Protein AF-A0A371EN24-F1 (afdb_monomer_lite)

Secondary structure (DSSP, 8-state):
----PPP----------------PPPPPPP-PPPPPTTEEEEESSTTS-SEEEEE---------

Structure (mmCIF, N/CA/C/O backbone):
data_AF-A0A371EN24-F1
#
_entry.id   AF-A0A371EN24-F1
#
loop_
_atom_site.group_PDB
_atom_site.id
_atom_site.type_symbol
_atom_site.label_atom_id
_atom_site.label_alt_id
_atom_site.label_comp_id
_atom_site.label_asym_id
_atom_site.label_entity_id
_atom_site.label_seq_id
_atom_site.pdbx_PDB_ins_code
_atom_site.Cartn_x
_atom_site.Cartn_y
_atom_site.Cartn_z
_atom_site.occupancy
_atom_site.B_iso_or_equiv
_atom_site.auth_seq_id
_atom_site.auth_comp_id
_atom_site.auth_asym_id
_atom_site.auth_atom_id
_atom_site.pdbx_PDB_model_num
ATOM 1 N N . MET A 1 1 ? -18.121 52.140 57.129 1.00 49.19 1 MET A N 1
ATOM 2 C CA . MET A 1 1 ? -19.131 51.058 57.157 1.00 49.19 1 MET A CA 1
ATOM 3 C C . MET A 1 1 ? -19.959 51.213 55.882 1.00 49.19 1 MET A C 1
ATOM 5 O O . MET A 1 1 ? -20.540 52.272 55.743 1.00 49.19 1 MET A O 1
ATOM 9 N N . SER A 1 2 ? -19.994 50.351 54.865 1.00 44.97 2 SER A N 1
ATOM 10 C CA . SER A 1 2 ? -19.693 48.924 54.726 1.00 44.97 2 SER A CA 1
ATOM 11 C C . SER A 1 2 ? -19.202 48.633 53.292 1.00 44.97 2 SER A C 1
ATOM 13 O O . SER A 1 2 ? -19.594 49.314 52.349 1.00 44.97 2 SER A O 1
ATOM 15 N N . THR A 1 3 ? -18.321 47.645 53.150 1.00 47.03 3 THR A N 1
ATOM 16 C CA . THR A 1 3 ? -17.760 47.113 51.901 1.00 47.03 3 THR A CA 1
ATOM 17 C C . THR A 1 3 ? -18.756 46.179 51.217 1.00 47.03 3 THR A C 1
ATOM 19 O O . THR A 1 3 ? -19.170 45.186 51.817 1.00 47.03 3 THR A O 1
ATOM 22 N N . HIS A 1 4 ? -19.088 46.424 49.952 1.00 57.59 4 HIS A N 1
ATOM 23 C CA . HIS A 1 4 ? -19.819 45.454 49.136 1.00 57.59 4 HIS A CA 1
ATOM 24 C C . HIS A 1 4 ? -18.801 44.674 48.306 1.00 57.59 4 HIS A C 1
ATOM 26 O O . HIS A 1 4 ? -18.368 45.101 47.238 1.00 57.59 4 HIS A O 1
ATOM 32 N N . LEU A 1 5 ? -18.348 43.568 48.895 1.00 61.16 5 LEU A N 1
ATOM 33 C CA . LEU A 1 5 ? -17.508 42.556 48.271 1.00 61.16 5 LEU A CA 1
ATOM 34 C C . LEU A 1 5 ? -18.245 42.017 47.032 1.00 61.16 5 LEU 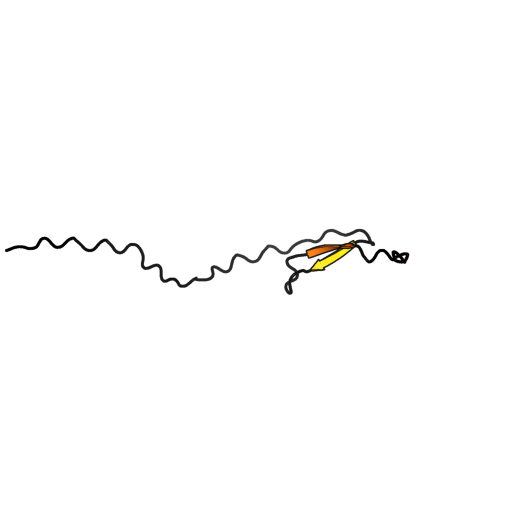A C 1
ATOM 36 O O . LEU A 1 5 ? -19.386 41.567 47.144 1.00 61.16 5 LEU A O 1
ATOM 40 N N . VAL A 1 6 ? -17.608 42.070 45.863 1.00 59.44 6 VAL A N 1
ATOM 41 C CA . VAL A 1 6 ? -18.079 41.353 44.670 1.00 59.44 6 VAL A CA 1
ATOM 42 C C . VAL A 1 6 ? -18.218 39.867 45.034 1.00 59.44 6 VAL A C 1
ATOM 44 O O . VAL A 1 6 ? -17.257 39.301 45.567 1.00 59.44 6 VAL A O 1
ATOM 47 N N . PRO A 1 7 ? -19.375 39.223 44.780 1.00 51.56 7 PRO A N 1
ATOM 48 C CA . PRO A 1 7 ? -19.512 37.790 44.976 1.00 51.56 7 PRO A CA 1
ATOM 49 C C . PRO A 1 7 ? -18.534 37.091 44.039 1.00 51.56 7 PRO A C 1
ATOM 51 O O . PRO A 1 7 ? -18.474 37.399 42.848 1.00 51.56 7 PRO A O 1
ATOM 54 N N . SER A 1 8 ? -17.737 36.198 44.620 1.00 60.06 8 SER A N 1
ATOM 55 C CA . SER A 1 8 ? -16.795 35.320 43.937 1.00 60.06 8 SER A CA 1
ATOM 56 C C . SER A 1 8 ? -17.410 34.797 42.640 1.00 60.06 8 SER A C 1
ATOM 58 O O . SER A 1 8 ? -18.438 34.125 42.682 1.00 60.06 8 SER A O 1
ATOM 60 N N . ARG A 1 9 ? -16.801 35.159 41.502 1.00 55.16 9 ARG A N 1
ATOM 61 C CA . ARG A 1 9 ? -17.195 34.690 40.172 1.00 55.16 9 ARG A CA 1
ATOM 62 C C . ARG A 1 9 ? -17.206 33.174 40.223 1.00 55.16 9 ARG A C 1
ATOM 64 O O . ARG A 1 9 ? -16.167 32.556 40.457 1.00 55.16 9 ARG A O 1
ATOM 71 N N . ASP A 1 10 ? -18.407 32.640 40.074 1.00 52.34 10 ASP A N 1
ATOM 72 C CA . ASP A 1 10 ? -18.719 31.242 40.228 1.00 52.34 10 ASP A CA 1
ATOM 73 C C . ASP A 1 10 ? -17.689 30.352 39.552 1.00 52.34 10 ASP A C 1
ATOM 75 O O . ASP A 1 10 ? -17.223 30.597 38.435 1.00 52.34 10 ASP A O 1
ATOM 79 N N . GLN A 1 11 ? -17.369 29.313 40.307 1.00 53.69 11 GLN A N 1
ATOM 80 C CA . GLN A 1 11 ? -16.661 28.108 39.936 1.00 53.69 11 GLN A CA 1
ATOM 81 C C . GLN A 1 11 ? -17.228 27.533 38.626 1.00 53.69 11 GLN A C 1
ATOM 83 O O . GLN A 1 11 ? -18.016 26.592 38.630 1.00 53.69 11 GLN A O 1
ATOM 88 N N . VAL A 1 12 ? -16.820 28.081 37.483 1.00 46.62 12 VAL A N 1
ATOM 89 C CA . VAL A 1 12 ? -16.896 27.386 36.201 1.00 46.62 12 VAL A CA 1
ATOM 90 C C . VAL A 1 12 ? -15.663 26.513 36.141 1.00 46.62 12 VAL A C 1
ATOM 92 O O . VAL A 1 12 ? -14.564 26.988 35.872 1.00 46.62 12 VAL A O 1
ATOM 95 N N . GLY A 1 13 ? -15.887 25.248 36.494 1.00 54.97 13 GLY A N 1
ATOM 96 C CA . GLY A 1 13 ? -15.073 24.104 36.121 1.00 54.97 13 GLY A CA 1
ATOM 97 C C . GLY A 1 13 ? -13.580 24.366 36.167 1.00 54.97 13 GLY A C 1
ATOM 98 O O . GLY A 1 13 ? -12.960 24.600 35.129 1.00 54.97 13 GLY A O 1
ATOM 99 N N . GLN A 1 14 ? -12.992 24.204 37.354 1.00 46.62 14 GLN A N 1
ATOM 100 C CA . GLN A 1 14 ? -11.670 23.592 37.439 1.00 46.62 14 GLN A CA 1
ATOM 101 C C . GLN A 1 14 ? -11.784 22.231 36.745 1.00 46.62 14 GLN A C 1
ATOM 103 O O . GLN A 1 14 ? -12.067 21.210 37.361 1.00 46.62 14 GLN A O 1
ATOM 108 N N . THR A 1 15 ? -11.695 22.254 35.420 1.00 54.47 15 THR A N 1
ATOM 109 C CA . THR A 1 15 ? -11.444 21.070 34.628 1.00 54.47 15 THR A CA 1
ATOM 110 C C . THR A 1 15 ? -10.015 20.777 35.004 1.00 54.47 15 THR A C 1
ATOM 112 O O . THR A 1 15 ? -9.122 21.526 34.608 1.00 54.47 15 THR A O 1
ATOM 115 N N . ASP A 1 16 ? -9.822 19.802 35.890 1.00 53.59 16 ASP A N 1
ATOM 116 C CA . ASP A 1 16 ? -8.527 19.159 36.034 1.00 53.59 16 ASP A CA 1
ATOM 117 C C . ASP A 1 16 ? -7.993 18.989 34.607 1.00 53.59 16 ASP A C 1
ATOM 119 O O . ASP A 1 16 ? -8.642 18.298 33.813 1.00 53.59 16 ASP A O 1
ATOM 123 N N . PRO A 1 17 ? -6.887 19.644 34.213 1.00 56.22 17 PRO A N 1
ATOM 124 C CA . PRO A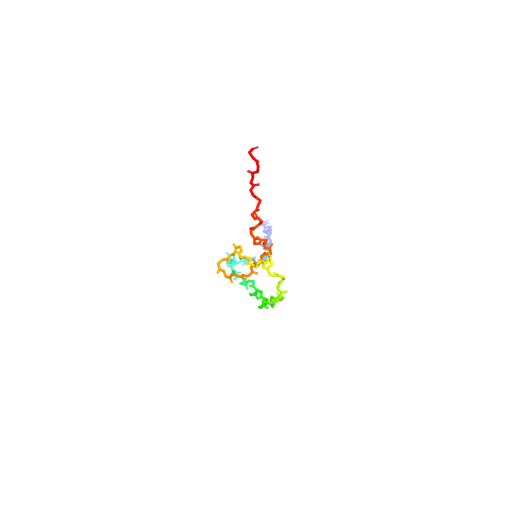 1 17 ? -6.215 19.305 32.984 1.00 56.22 17 PRO A CA 1
ATOM 125 C C . PRO A 1 17 ? -5.482 17.992 33.257 1.00 56.22 17 PRO A C 1
ATOM 127 O O . PRO A 1 17 ? -4.274 17.893 33.085 1.00 56.22 17 PRO A O 1
ATOM 130 N N . ASN A 1 18 ? -6.208 16.965 33.689 1.00 57.28 18 ASN A N 1
ATOM 131 C CA . ASN A 1 18 ? -5.922 15.648 33.222 1.00 57.28 18 ASN A CA 1
ATOM 132 C C . ASN A 1 18 ? -6.346 15.737 31.764 1.00 57.28 18 ASN A C 1
ATOM 134 O O . ASN A 1 18 ? -7.550 15.751 31.483 1.00 57.28 18 ASN A O 1
ATOM 138 N N . PRO A 1 19 ? -5.409 15.775 30.801 1.00 58.84 19 PRO A N 1
ATOM 139 C CA . PRO A 1 19 ? -5.715 15.113 29.566 1.00 58.84 19 PRO A CA 1
ATOM 140 C C . PRO A 1 19 ? -5.887 13.662 30.013 1.00 58.84 19 PRO A C 1
ATOM 142 O O . PRO A 1 19 ? -4.948 12.869 30.003 1.00 58.84 19 PRO A O 1
ATOM 145 N N . LEU A 1 20 ? -7.100 13.307 30.450 1.00 58.12 20 LEU A N 1
ATOM 146 C CA . LEU A 1 20 ? -7.612 12.001 30.146 1.00 58.12 20 LEU A CA 1
ATOM 147 C C . LEU A 1 20 ? -7.449 12.013 28.639 1.00 58.12 20 LEU A C 1
ATOM 149 O O . LEU A 1 20 ? -8.180 12.702 27.929 1.00 58.12 20 LEU A O 1
ATOM 153 N N . ILE A 1 21 ? -6.335 11.446 28.183 1.00 62.16 21 ILE A N 1
ATOM 154 C CA . ILE A 1 21 ? -6.127 11.107 26.801 1.00 62.16 21 ILE A CA 1
ATOM 155 C C . ILE A 1 21 ? -7.293 10.158 26.612 1.00 62.16 21 ILE A C 1
ATOM 157 O O . ILE A 1 21 ? -7.193 8.979 26.954 1.00 62.16 21 ILE A O 1
ATOM 161 N N . GLU A 1 22 ? -8.450 10.714 26.245 1.00 64.00 22 GLU A N 1
ATOM 162 C CA . GLU A 1 22 ? -9.546 9.980 25.674 1.00 64.00 22 GLU A CA 1
ATOM 163 C C . GLU A 1 22 ? -8.840 9.296 24.535 1.00 64.00 22 GLU A C 1
ATOM 165 O O . GLU A 1 22 ? -8.429 9.938 23.566 1.00 64.00 22 GLU A O 1
ATOM 170 N N . LYS A 1 23 ? -8.479 8.033 24.776 1.00 66.44 23 LYS A N 1
ATOM 171 C CA . LYS A 1 23 ? -7.777 7.233 23.800 1.00 66.44 23 LYS 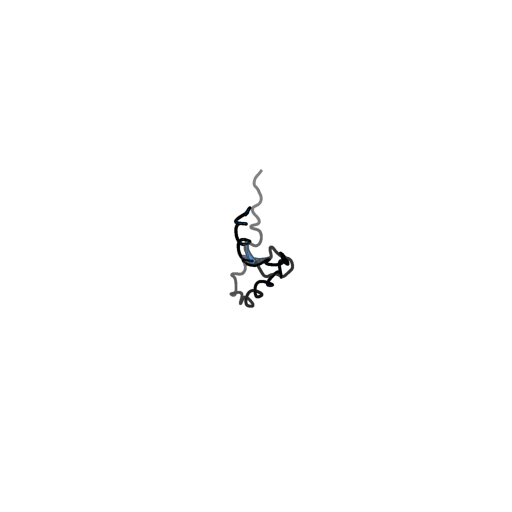A CA 1
ATOM 172 C C . LYS A 1 23 ? -8.738 7.241 22.641 1.00 66.44 23 LYS A C 1
ATOM 174 O O . LYS A 1 23 ? -9.792 6.611 22.738 1.00 66.44 23 LYS A O 1
ATOM 179 N N . SER A 1 24 ? -8.408 8.034 21.623 1.00 71.75 24 SER A N 1
ATOM 180 C CA . SER A 1 24 ? -9.203 8.109 20.415 1.00 71.75 24 SER A CA 1
ATOM 181 C C . SER A 1 24 ? -9.508 6.670 20.031 1.00 71.75 24 SER A C 1
ATOM 183 O O . SER A 1 24 ? -8.582 5.844 20.070 1.00 71.75 24 SER A O 1
ATOM 185 N N . PRO A 1 25 ? -10.783 6.330 19.786 1.00 75.19 25 PRO A N 1
ATOM 186 C CA . PRO A 1 25 ? -11.151 4.955 19.513 1.00 75.19 25 PRO A CA 1
ATOM 187 C C . PRO A 1 25 ? -10.233 4.430 18.411 1.00 75.19 25 PRO A C 1
ATOM 189 O O . PRO A 1 25 ? -10.002 5.118 17.414 1.00 75.19 25 PRO A O 1
ATOM 192 N N . SER A 1 26 ? -9.643 3.256 18.652 1.00 73.50 26 SER A N 1
ATOM 193 C CA . SER A 1 26 ? -8.730 2.637 17.692 1.00 73.50 26 SER A CA 1
ATOM 194 C C . SER A 1 26 ? -9.442 2.544 16.338 1.00 73.50 26 SER A C 1
ATOM 196 O O . SER A 1 26 ? -10.633 2.201 16.314 1.00 73.50 26 SER A O 1
ATOM 198 N N . PRO A 1 27 ? -8.772 2.904 15.229 1.00 74.56 27 PRO A N 1
ATOM 199 C CA . PRO A 1 27 ? -9.394 2.847 13.918 1.00 74.56 27 PRO A CA 1
ATOM 200 C C . PRO A 1 27 ? -9.895 1.423 13.636 1.00 74.56 27 PRO A C 1
ATOM 202 O O . PRO A 1 27 ? -9.286 0.450 14.090 1.00 74.56 27 PRO A O 1
ATOM 205 N N . PRO A 1 28 ? -11.014 1.274 12.906 1.00 78.06 28 PRO A N 1
ATOM 206 C CA . PRO A 1 28 ? -11.517 -0.044 12.554 1.00 78.06 28 PRO A CA 1
ATOM 207 C C . PRO A 1 28 ? -10.450 -0.830 11.772 1.00 78.06 28 PRO A C 1
ATOM 209 O O . PRO A 1 28 ? -9.671 -0.226 11.027 1.00 78.06 28 PRO A O 1
ATOM 212 N N . PRO A 1 29 ? -10.408 -2.168 11.912 1.00 76.56 29 PRO A N 1
ATOM 213 C CA . PRO A 1 29 ? -9.475 -2.993 11.158 1.00 76.56 29 PRO A CA 1
ATOM 214 C C . PRO A 1 29 ? -9.698 -2.777 9.661 1.00 76.56 29 PRO A C 1
ATOM 216 O O . PRO A 1 29 ? -10.826 -2.854 9.172 1.00 76.56 29 PRO A O 1
ATOM 219 N N . MET A 1 30 ? -8.622 -2.474 8.937 1.00 80.12 30 MET A N 1
ATOM 220 C CA . MET A 1 30 ? -8.725 -2.144 7.523 1.00 80.12 30 MET A CA 1
ATOM 221 C C . MET A 1 30 ? -8.641 -3.396 6.648 1.00 80.12 30 MET A C 1
ATOM 223 O O . MET A 1 30 ? -7.670 -4.148 6.706 1.00 80.12 30 MET A O 1
ATOM 227 N N . GLU A 1 31 ? -9.640 -3.591 5.790 1.00 86.69 31 GLU A N 1
ATOM 228 C CA . GLU A 1 31 ? -9.630 -4.645 4.777 1.00 86.69 31 GLU A CA 1
ATOM 229 C C . GLU A 1 31 ? -8.875 -4.169 3.529 1.00 86.69 31 GLU A C 1
ATOM 231 O O . GLU A 1 31 ? -9.337 -3.306 2.775 1.00 86.69 31 GLU A O 1
ATOM 236 N N . LEU 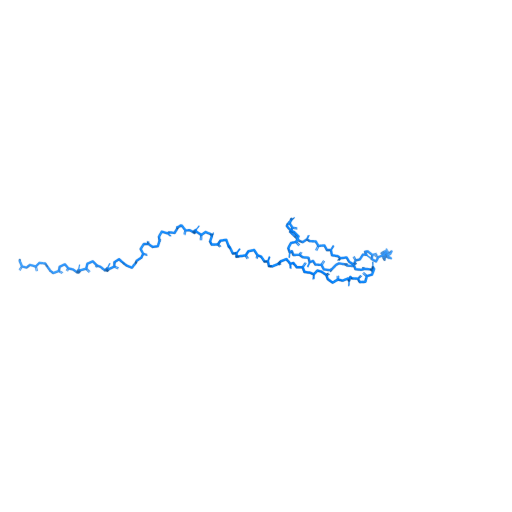A 1 32 ? -7.681 -4.722 3.311 1.00 87.75 32 LEU A N 1
ATOM 237 C CA . LEU A 1 32 ? -6.878 -4.417 2.131 1.00 87.75 32 LEU A CA 1
ATOM 238 C C . LEU A 1 32 ? -7.404 -5.159 0.903 1.00 87.75 32 LEU A C 1
ATOM 240 O O . LEU A 1 32 ? -7.662 -6.362 0.929 1.00 87.75 32 LEU A O 1
ATOM 244 N N . LYS A 1 33 ? -7.518 -4.428 -0.206 1.00 90.31 33 LYS A N 1
ATOM 245 C CA . LYS A 1 33 ? -7.915 -4.995 -1.496 1.00 90.31 33 LYS A CA 1
ATOM 246 C C . LYS A 1 33 ? -6.746 -5.772 -2.110 1.00 90.31 33 LYS A C 1
ATOM 248 O O . LYS A 1 33 ? -5.589 -5.406 -1.896 1.00 90.31 33 LYS A O 1
ATOM 253 N N . PRO A 1 34 ? -7.017 -6.805 -2.924 1.00 92.75 34 PRO A N 1
ATOM 254 C CA . PRO A 1 34 ? -5.969 -7.439 -3.709 1.00 92.75 34 PRO A CA 1
ATOM 255 C C . PRO A 1 34 ? -5.347 -6.411 -4.663 1.00 92.75 34 PRO A C 1
ATOM 257 O O . PRO A 1 34 ? -6.052 -5.736 -5.416 1.00 92.75 34 PRO A O 1
ATOM 260 N N . LEU A 1 35 ? -4.022 -6.288 -4.613 1.00 93.06 35 LEU A N 1
ATOM 261 C CA . LEU A 1 35 ? -3.268 -5.398 -5.489 1.00 93.06 35 LEU A CA 1
ATOM 262 C C . LEU A 1 35 ? -2.762 -6.137 -6.739 1.00 93.06 35 LEU A C 1
ATOM 264 O O . LEU A 1 35 ? -2.462 -7.332 -6.676 1.00 93.06 35 LEU A O 1
ATOM 268 N N . PRO A 1 36 ? -2.591 -5.421 -7.864 1.00 92.50 36 PRO A N 1
ATOM 269 C CA . PRO A 1 36 ? -1.790 -5.884 -8.994 1.00 92.50 36 PRO A CA 1
ATOM 270 C C . PRO A 1 36 ? -0.371 -6.309 -8.574 1.00 92.50 36 PRO A C 1
ATOM 272 O O . PRO A 1 36 ? 0.211 -5.736 -7.658 1.00 92.50 36 PRO A O 1
ATOM 275 N N . SER A 1 37 ? 0.234 -7.261 -9.292 1.00 91.00 37 SER A N 1
ATOM 276 C CA . SER A 1 37 ? 1.528 -7.886 -8.937 1.00 91.00 37 SER A CA 1
ATOM 277 C C . SER A 1 37 ? 2.733 -6.932 -8.859 1.00 91.00 37 SER A C 1
ATOM 279 O O . SER A 1 37 ? 3.726 -7.239 -8.189 1.00 91.00 37 SER A O 1
ATOM 281 N N . HIS A 1 38 ? 2.658 -5.789 -9.544 1.00 90.56 38 HIS A N 1
ATOM 282 C CA . HIS A 1 38 ? 3.679 -4.739 -9.553 1.00 90.56 38 HIS A CA 1
ATOM 283 C C . HIS A 1 38 ? 3.493 -3.711 -8.428 1.00 90.56 38 HIS A C 1
ATOM 285 O O . HIS A 1 38 ? 4.337 -2.833 -8.269 1.00 90.56 38 HIS A O 1
ATOM 291 N N . LEU A 1 39 ? 2.419 -3.811 -7.641 1.00 92.75 39 LEU A N 1
ATOM 292 C CA . LEU A 1 39 ? 2.154 -2.947 -6.497 1.00 92.75 39 LEU A CA 1
ATOM 293 C C . LEU A 1 39 ? 2.292 -3.731 -5.194 1.00 92.75 39 LEU A C 1
ATOM 295 O O . LEU A 1 39 ? 2.074 -4.941 -5.129 1.00 92.75 39 LEU A O 1
ATOM 299 N N . LYS A 1 40 ? 2.680 -3.025 -4.137 1.00 92.81 40 LYS A N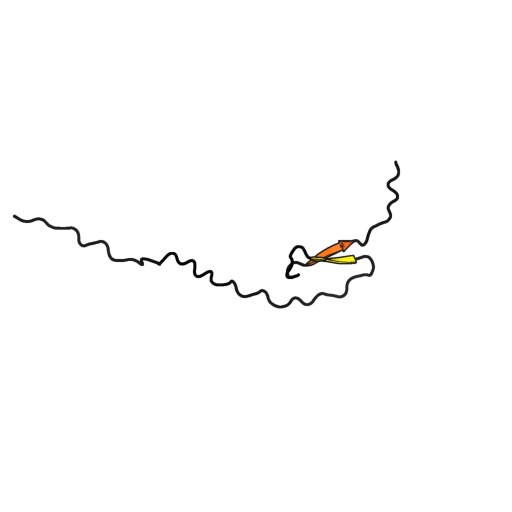 1
ATOM 300 C CA . LYS A 1 40 ? 2.791 -3.560 -2.784 1.00 92.81 40 LYS A CA 1
ATOM 301 C C . LYS A 1 40 ? 2.238 -2.564 -1.782 1.00 92.81 40 LYS A C 1
ATOM 303 O O . LYS A 1 40 ? 2.341 -1.359 -1.990 1.00 92.81 40 LYS A O 1
ATOM 308 N N . TYR A 1 41 ? 1.724 -3.079 -0.673 1.00 93.06 41 TYR A N 1
ATOM 309 C CA . TYR A 1 41 ? 1.492 -2.261 0.507 1.00 93.06 41 TYR A CA 1
ATOM 310 C C . TYR A 1 41 ? 2.795 -2.092 1.288 1.00 93.06 41 TYR A C 1
ATOM 312 O O . TYR A 1 41 ? 3.547 -3.050 1.478 1.00 93.06 41 TYR A O 1
ATOM 320 N N . ALA A 1 42 ? 3.048 -0.871 1.735 1.00 91.50 42 ALA A N 1
ATOM 321 C CA . ALA A 1 42 ? 4.044 -0.546 2.743 1.00 91.50 42 ALA A CA 1
ATOM 322 C C . ALA A 1 42 ? 3.353 0.201 3.881 1.00 91.50 42 ALA A C 1
ATOM 324 O O . ALA A 1 42 ? 2.355 0.871 3.647 1.00 91.50 42 ALA A O 1
ATOM 325 N N . HIS A 1 43 ? 3.870 0.091 5.098 1.00 92.31 43 HIS A N 1
ATOM 326 C CA . HIS A 1 43 ? 3.263 0.716 6.271 1.00 92.31 43 HIS A CA 1
ATOM 327 C C . HIS A 1 43 ? 4.149 1.849 6.771 1.00 92.31 43 HIS A C 1
ATOM 329 O O . HIS A 1 43 ? 5.367 1.686 6.862 1.00 92.31 43 HIS A O 1
ATOM 335 N N . LEU A 1 44 ? 3.540 2.997 7.066 1.00 89.25 44 LEU A N 1
ATOM 336 C CA . LEU A 1 44 ? 4.257 4.166 7.586 1.00 89.25 44 LEU A CA 1
ATOM 337 C C . LEU A 1 44 ? 4.464 4.105 9.103 1.00 89.25 44 LEU A C 1
ATOM 339 O O . LEU A 1 44 ? 5.306 4.815 9.649 1.00 89.25 44 LEU A O 1
ATOM 343 N N . ASP A 1 45 ? 3.700 3.258 9.780 1.00 87.88 45 ASP A N 1
ATOM 344 C CA . ASP A 1 45 ? 3.692 3.092 11.221 1.00 87.88 45 ASP A CA 1
ATOM 345 C C . ASP A 1 45 ? 3.988 1.639 11.623 1.00 87.88 45 ASP A C 1
ATOM 347 O O . ASP A 1 45 ? 3.877 0.697 10.836 1.00 87.88 45 ASP A O 1
ATOM 351 N N . LYS A 1 46 ? 4.372 1.453 12.889 1.00 84.81 46 LYS A N 1
ATOM 352 C CA . LYS A 1 46 ? 4.688 0.128 13.448 1.00 84.81 46 LYS A CA 1
ATOM 353 C C . LYS A 1 46 ? 3.448 -0.746 13.628 1.00 84.81 46 LYS A C 1
ATOM 355 O O . LYS A 1 46 ? 3.568 -1.968 13.619 1.00 84.81 46 LYS A O 1
ATOM 360 N N . GLU A 1 47 ? 2.288 -0.122 13.811 1.00 85.25 47 GLU A N 1
ATOM 361 C CA . GLU A 1 47 ? 1.012 -0.804 14.023 1.00 85.25 47 GLU A CA 1
ATOM 362 C C . GLU A 1 47 ? 0.330 -1.168 12.697 1.00 85.25 47 GLU A C 1
ATOM 364 O O . GLU A 1 47 ? -0.720 -1.803 12.709 1.00 85.25 47 GLU A O 1
ATOM 369 N N . GLN A 1 48 ? 0.957 -0.833 11.560 1.00 86.44 48 GLN A N 1
ATOM 370 C CA . GLN A 1 48 ? 0.468 -1.122 10.213 1.00 86.44 48 GLN A CA 1
ATOM 371 C C . GLN A 1 48 ? -0.924 -0.533 9.924 1.00 86.44 48 GLN A C 1
ATOM 373 O O . GLN A 1 48 ? -1.632 -1.003 9.036 1.00 86.44 48 GLN A O 1
ATOM 378 N N . GLN A 1 49 ? -1.317 0.521 10.641 1.00 85.06 49 GLN A N 1
ATOM 379 C CA . GLN A 1 49 ? -2.606 1.194 10.471 1.00 85.06 49 GLN A CA 1
ATOM 380 C C . GLN A 1 49 ? -2.625 2.131 9.259 1.00 85.06 49 GLN A C 1
ATOM 382 O O . GLN A 1 49 ? -3.696 2.450 8.745 1.00 85.06 49 GLN A O 1
ATOM 387 N N . LEU A 1 50 ? -1.452 2.558 8.780 1.00 88.38 50 LEU A N 1
ATOM 388 C CA . LEU A 1 50 ? -1.289 3.499 7.673 1.00 88.38 50 LEU A CA 1
ATOM 389 C C . LEU A 1 50 ? -0.596 2.834 6.470 1.00 88.38 50 LEU A C 1
ATOM 391 O O . LEU A 1 50 ? 0.586 3.093 6.210 1.00 88.38 50 LEU A O 1
ATOM 395 N N . PRO A 1 51 ? -1.300 1.967 5.719 1.00 91.19 51 PRO A N 1
ATOM 396 C CA . PRO A 1 51 ? -0.773 1.377 4.503 1.00 91.19 51 PRO A CA 1
ATOM 397 C C . PRO A 1 51 ? -0.814 2.373 3.344 1.00 91.19 51 PRO A C 1
ATOM 399 O O . PRO A 1 51 ? -1.825 3.011 3.052 1.00 91.19 51 PRO A O 1
ATOM 402 N N . VAL A 1 52 ? 0.298 2.443 2.629 1.00 92.94 52 VAL A N 1
ATOM 403 C CA . VAL A 1 52 ? 0.469 3.159 1.367 1.00 92.94 52 VAL A CA 1
ATOM 404 C C . VAL A 1 52 ? 0.768 2.164 0.250 1.00 92.94 52 VAL A C 1
ATOM 406 O O . VAL A 1 52 ? 1.319 1.090 0.491 1.00 92.94 52 VAL A O 1
ATOM 409 N N . ILE A 1 53 ? 0.398 2.506 -0.984 1.00 93.88 53 ILE A N 1
ATOM 410 C CA . ILE A 1 53 ? 0.652 1.668 -2.160 1.00 93.88 53 ILE A CA 1
ATOM 411 C C . ILE A 1 53 ? 1.945 2.143 -2.822 1.00 93.88 53 ILE A C 1
ATOM 413 O O . ILE A 1 53 ? 2.041 3.293 -3.242 1.00 93.88 53 ILE A O 1
ATOM 417 N N . ILE A 1 54 ? 2.927 1.248 -2.931 1.00 93.12 54 ILE A N 1
ATOM 418 C CA . ILE A 1 54 ? 4.221 1.499 -3.571 1.00 93.12 54 ILE A CA 1
ATOM 419 C C . ILE A 1 54 ? 4.416 0.584 -4.784 1.00 93.12 54 ILE A C 1
ATOM 421 O O . ILE A 1 54 ? 3.995 -0.576 -4.782 1.00 93.12 54 ILE A O 1
ATOM 425 N N . ALA A 1 55 ? 5.080 1.089 -5.823 1.00 92.62 55 ALA A N 1
ATOM 426 C CA . ALA A 1 55 ? 5.493 0.271 -6.957 1.00 92.62 55 ALA A CA 1
ATOM 427 C C . ALA A 1 55 ? 6.680 -0.623 -6.567 1.00 92.62 55 ALA A C 1
ATOM 429 O O . ALA A 1 55 ? 7.627 -0.193 -5.909 1.00 92.62 55 ALA A O 1
ATOM 430 N N . LYS A 1 56 ? 6.636 -1.888 -6.979 1.00 84.88 56 LYS A N 1
ATOM 431 C CA . LYS A 1 56 ? 7.731 -2.845 -6.829 1.00 84.88 56 LYS A CA 1
ATOM 432 C C . LYS A 1 56 ? 8.776 -2.495 -7.891 1.00 84.88 56 LYS A C 1
ATOM 434 O O . LYS A 1 56 ? 8.511 -2.746 -9.058 1.00 84.88 56 LYS A O 1
ATOM 439 N N . ASN A 1 57 ? 9.887 -1.875 -7.473 1.00 74.62 57 ASN A N 1
ATOM 440 C CA . ASN A 1 57 ? 11.032 -1.402 -8.270 1.00 74.62 57 ASN A CA 1
ATOM 441 C C . ASN A 1 57 ? 10.893 -1.602 -9.789 1.00 74.62 57 ASN A C 1
ATOM 443 O O . ASN A 1 57 ? 11.093 -2.711 -10.290 1.00 74.62 57 ASN A O 1
ATOM 447 N N . HIS A 1 58 ? 10.637 -0.518 -10.523 1.00 66.06 58 HIS A N 1
ATOM 448 C CA . HIS A 1 58 ? 10.993 -0.483 -11.937 1.00 66.06 58 HIS A CA 1
ATOM 449 C C . HIS A 1 58 ? 12.521 -0.604 -11.985 1.00 66.06 58 HIS A C 1
ATOM 451 O O . HIS A 1 58 ? 13.211 0.283 -11.486 1.00 66.06 58 HIS A O 1
ATOM 457 N N . HIS A 1 59 ? 13.059 -1.714 -12.501 1.00 62.03 59 HIS A N 1
ATOM 458 C CA . HIS A 1 59 ? 14.454 -1.751 -12.944 1.00 62.03 59 HIS A CA 1
ATOM 459 C C . HIS A 1 59 ? 14.538 -0.809 -14.138 1.00 62.03 59 HIS A C 1
ATOM 461 O O . HIS A 1 59 ? 14.430 -1.227 -15.284 1.00 62.03 59 HIS A O 1
ATOM 467 N N . GLN A 1 60 ? 14.609 0.482 -13.861 1.00 56.72 60 GLN A N 1
ATOM 468 C CA . GLN A 1 60 ? 15.129 1.416 -14.819 1.00 56.72 60 GLN A CA 1
ATOM 469 C C . GLN A 1 60 ? 16.613 1.425 -14.510 1.00 56.72 60 GLN A C 1
ATOM 471 O O . GLN A 1 60 ? 17.034 1.950 -13.480 1.00 56.72 60 GLN A O 1
ATOM 476 N N . GLU A 1 61 ? 17.377 0.720 -15.344 1.00 61.28 61 GLU A N 1
ATOM 477 C CA . GLU A 1 61 ? 18.765 1.088 -15.576 1.00 61.28 61 GLU A CA 1
ATOM 478 C C . GLU A 1 61 ? 18.740 2.606 -15.733 1.00 61.28 61 GLU A C 1
ATOM 480 O O . GLU A 1 61 ? 18.102 3.145 -16.640 1.00 61.28 61 GLU A O 1
ATOM 485 N N . GLN A 1 62 ? 19.250 3.295 -14.719 1.00 55.59 62 GLN A N 1
ATOM 486 C CA . GLN A 1 62 ? 19.454 4.721 -14.790 1.00 55.59 62 GLN A CA 1
ATOM 487 C C . GLN A 1 62 ? 20.528 4.855 -15.867 1.00 55.59 62 GLN A C 1
ATOM 489 O O . GLN A 1 62 ? 21.684 4.526 -15.612 1.00 55.59 62 GLN A O 1
ATOM 494 N N . GLU A 1 63 ? 20.120 5.157 -17.100 1.00 57.62 63 GLU A N 1
ATOM 495 C CA . GLU A 1 63 ? 21.074 5.581 -18.116 1.00 57.62 63 GLU A CA 1
ATOM 496 C C . GLU A 1 63 ? 21.806 6.808 -17.550 1.00 57.62 63 GLU A C 1
ATOM 498 O O . GLU A 1 63 ? 21.171 7.680 -16.949 1.00 57.62 63 GLU A O 1
ATOM 503 N 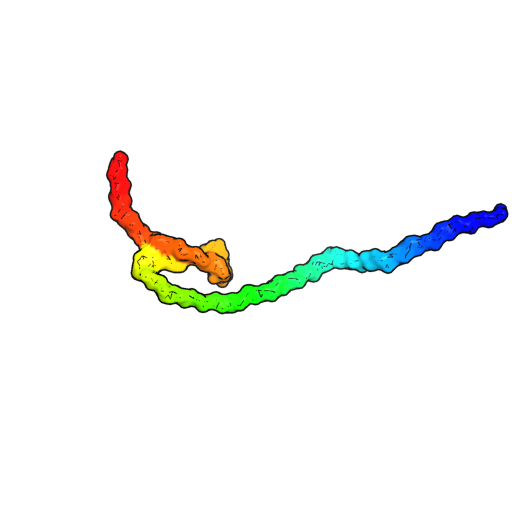N . ASP A 1 64 ? 23.134 6.736 -17.657 1.00 52.09 64 ASP A N 1
ATOM 504 C CA . ASP A 1 64 ? 24.189 7.584 -17.075 1.00 52.09 64 ASP A CA 1
ATOM 505 C C . ASP A 1 64 ? 23.855 9.085 -16.951 1.00 52.09 64 ASP A C 1
ATOM 507 O O . ASP A 1 64 ? 23.372 9.688 -17.941 1.00 52.09 64 ASP A O 1
#

Sequence (64 aa):
MSTHLVPSRDQVGQTDPNPLIEKSPSPPPMELKPLPSHLKYAHLDKEQQLPVIIAKNHHQEQED

pLDDT: mean 72.34, std 16.5, range [44.97, 93.88]

Organism: Mucuna pruriens (NCBI:txid157652)

Foldseek 3Di:
DDDDDDPDPDPPDPPVPPCPVPVPPDDPDDDDDDDDPQWDWDAPDPVSPRTDIDGNDDPPPPDD

Radius of gyration: 28.7 Å; chains: 1; bounding box: 44×59×75 Å